Protein AF-A0AAV8WWW3-F1 (afdb_monomer_lite)

Radius of gyration: 12.89 Å; chains: 1; bounding box: 30×25×32 Å

Foldseek 3Di:
DAQVQDDPVNQVVCVDPPRVDKDKDWHDLPDPPDDCVLSDLPQPDDAQDWDWDDDPFWIWIWGHHDSPDIIIIIGTDDD

Sequence (79 aa):
MDNWFTSIPFAEKLLTAPYKLTVVGTLRKNKKEIPTEVAEINKDRKLYTSMFAYSEKLTLVSYKLKSTKHFFYCLPCMR

pLDDT: mean 80.45, std 7.64, range [51.41, 89.44]

Organism: NCBI:txid1586634

Structure (mmCIF, N/CA/C/O backbone):
data_AF-A0AAV8WWW3-F1
#
_entry.id   AF-A0AAV8WWW3-F1
#
loop_
_atom_site.group_PDB
_atom_site.id
_atom_site.type_symbol
_atom_site.label_atom_id
_atom_site.label_alt_id
_atom_site.label_comp_id
_atom_site.label_asym_id
_atom_site.label_entity_id
_atom_site.label_seq_id
_atom_site.pdbx_PDB_ins_code
_atom_site.Cartn_x
_atom_site.Cartn_y
_atom_site.Cartn_z
_atom_site.occupancy
_atom_site.B_iso_or_equiv
_atom_site.auth_seq_id
_atom_site.auth_comp_id
_atom_site.auth_asym_id
_atom_site.auth_atom_id
_atom_site.pdbx_PDB_model_num
ATOM 1 N N . MET A 1 1 ? -1.112 11.072 -2.640 1.00 61.66 1 MET A N 1
ATOM 2 C CA . MET A 1 1 ? -0.530 11.048 -1.282 1.00 61.66 1 MET A CA 1
ATOM 3 C C . MET A 1 1 ? 0.910 10.585 -1.411 1.00 61.66 1 MET A C 1
ATOM 5 O O . MET A 1 1 ? 1.136 9.583 -2.082 1.00 61.66 1 MET A O 1
ATOM 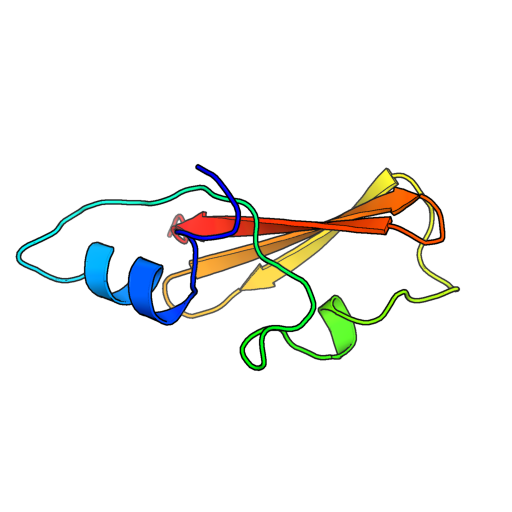9 N N . ASP A 1 2 ? 1.867 11.345 -0.882 1.00 71.50 2 ASP A N 1
ATOM 10 C CA . ASP A 1 2 ? 3.287 10.997 -1.003 1.00 71.50 2 ASP A CA 1
ATOM 11 C C . ASP A 1 2 ? 3.634 9.785 -0.122 1.00 71.50 2 ASP A C 1
ATOM 13 O O . ASP A 1 2 ? 2.970 9.529 0.886 1.00 71.50 2 ASP A O 1
ATOM 17 N N . ASN A 1 3 ? 4.699 9.064 -0.474 1.00 75.25 3 ASN A N 1
ATOM 18 C CA . ASN A 1 3 ? 5.147 7.851 0.220 1.00 75.25 3 ASN A CA 1
ATOM 19 C C . ASN A 1 3 ? 5.508 8.074 1.700 1.00 75.25 3 ASN A C 1
ATOM 21 O O . ASN A 1 3 ? 5.638 7.112 2.461 1.00 75.25 3 ASN A O 1
ATOM 25 N N . TRP A 1 4 ? 5.665 9.340 2.091 1.00 77.00 4 TRP A N 1
ATOM 26 C CA . TRP A 1 4 ? 5.909 9.781 3.457 1.00 77.00 4 TRP A CA 1
ATOM 27 C C . TRP A 1 4 ? 4.718 9.521 4.389 1.00 77.00 4 TRP A C 1
ATOM 29 O O . TRP A 1 4 ? 4.907 9.124 5.535 1.00 77.00 4 TRP A O 1
ATOM 39 N N . PHE A 1 5 ? 3.488 9.690 3.894 1.00 73.94 5 PHE 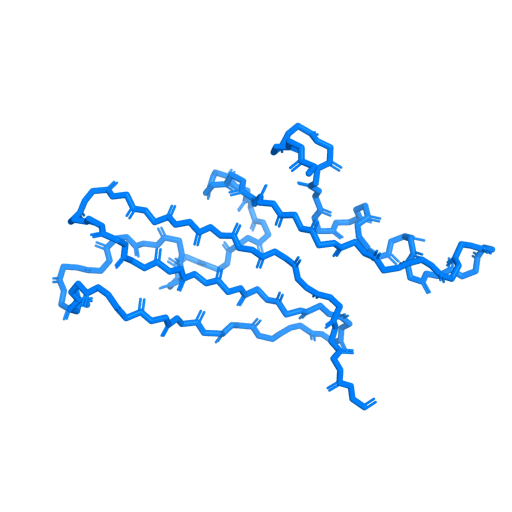A N 1
ATOM 40 C CA . PHE A 1 5 ? 2.268 9.629 4.714 1.00 73.94 5 PHE A CA 1
ATOM 41 C C . PHE A 1 5 ? 1.577 8.265 4.691 1.00 73.94 5 PHE A C 1
ATOM 43 O O . PHE A 1 5 ? 0.629 8.024 5.428 1.00 73.94 5 PHE A O 1
ATOM 50 N N . THR A 1 6 ? 2.032 7.355 3.837 1.00 80.75 6 THR A N 1
ATOM 51 C CA . THR A 1 6 ? 1.342 6.092 3.569 1.00 80.75 6 THR A CA 1
ATOM 52 C C . THR A 1 6 ? 2.110 4.941 4.202 1.00 80.75 6 THR A C 1
ATOM 54 O O . THR A 1 6 ? 3.163 4.566 3.686 1.00 80.75 6 THR A O 1
ATOM 57 N N . SER A 1 7 ? 1.614 4.360 5.298 1.00 83.25 7 SER A N 1
ATOM 58 C CA . SER A 1 7 ? 2.089 3.106 5.921 1.00 83.25 7 SER A CA 1
ATOM 59 C C . SER A 1 7 ? 0.934 2.130 6.142 1.00 83.25 7 SER A C 1
ATOM 61 O O . SER A 1 7 ? -0.213 2.560 6.233 1.00 83.25 7 SER A O 1
ATOM 63 N N . ILE A 1 8 ? 1.224 0.827 6.209 1.00 83.44 8 ILE A N 1
ATOM 64 C CA . ILE A 1 8 ? 0.197 -0.203 6.427 1.00 83.44 8 ILE A CA 1
ATOM 65 C C . ILE A 1 8 ? -0.498 -0.011 7.789 1.00 83.44 8 ILE A C 1
ATOM 67 O O . ILE A 1 8 ? -1.720 0.114 7.782 1.00 83.44 8 ILE A O 1
ATOM 71 N N . PRO A 1 9 ? 0.198 0.189 8.930 1.00 86.38 9 PRO A N 1
ATOM 72 C CA . PRO A 1 9 ? -0.466 0.406 10.218 1.00 86.38 9 PRO A CA 1
ATOM 73 C C . PRO A 1 9 ? -1.262 1.715 10.267 1.00 86.38 9 PRO A C 1
ATOM 75 O O . PRO A 1 9 ? -2.241 1.820 11.001 1.00 86.38 9 PRO A O 1
ATOM 78 N N . PHE A 1 10 ? -0.865 2.733 9.496 1.00 87.38 10 PHE A N 1
ATOM 79 C CA . PHE A 1 10 ? -1.653 3.959 9.371 1.00 87.38 10 PHE A CA 1
ATOM 80 C C . PHE A 1 10 ? -2.939 3.717 8.578 1.00 87.38 10 PHE A C 1
ATOM 82 O O . PHE A 1 10 ? -4.006 4.153 9.002 1.00 87.38 10 PHE A O 1
ATOM 89 N N . ALA A 1 11 ? -2.853 2.984 7.466 1.00 86.69 11 ALA A N 1
ATOM 90 C CA . ALA A 1 11 ? -4.018 2.618 6.672 1.00 86.69 11 ALA A CA 1
ATOM 91 C C . ALA A 1 11 ? -5.005 1.753 7.476 1.00 86.69 11 ALA A C 1
ATOM 93 O O . ALA A 1 11 ? -6.204 1.994 7.413 1.00 86.69 11 ALA A O 1
ATOM 94 N N . GLU A 1 12 ? -4.521 0.816 8.296 1.00 86.56 12 GLU A N 1
ATOM 95 C CA . GLU A 1 12 ? -5.380 0.016 9.181 1.00 86.56 12 GLU A CA 1
ATOM 96 C C . GLU A 1 12 ? -6.089 0.863 10.240 1.00 86.56 12 GLU A C 1
ATOM 98 O O . GLU A 1 12 ? -7.293 0.706 10.441 1.00 86.56 12 GLU A O 1
ATOM 103 N N . LYS A 1 13 ? -5.374 1.802 10.876 1.00 88.25 13 LYS A N 1
ATOM 104 C CA . LYS A 1 13 ? -5.964 2.728 11.857 1.00 88.25 13 LYS A CA 1
ATOM 105 C C . LYS A 1 13 ? -7.043 3.616 11.250 1.00 88.25 13 LYS A C 1
ATOM 107 O O . LYS A 1 13 ? -8.023 3.925 11.921 1.00 88.25 13 LYS A O 1
ATOM 112 N N . LEU A 1 14 ? -6.867 4.024 9.996 1.00 87.81 14 LEU A N 1
ATOM 113 C CA . LEU A 1 14 ? -7.847 4.839 9.283 1.00 87.81 14 LEU A CA 1
ATOM 114 C C . LEU A 1 14 ? -9.101 4.075 8.870 1.00 87.81 14 LEU A C 1
ATOM 116 O O . LEU A 1 14 ? -10.113 4.719 8.620 1.00 87.81 14 LEU A O 1
ATOM 120 N N . LEU A 1 15 ? -9.043 2.744 8.803 1.00 86.62 15 LEU A N 1
ATOM 121 C CA . LEU A 1 15 ? -10.208 1.897 8.544 1.00 86.62 15 LEU A CA 1
ATOM 122 C C . LEU A 1 15 ? -11.019 1.615 9.820 1.00 86.62 15 LEU A C 1
ATOM 124 O O . LEU A 1 15 ? -12.181 1.215 9.736 1.00 86.62 15 LEU A O 1
ATOM 128 N N . THR A 1 16 ? -10.419 1.786 11.000 1.00 84.88 16 THR A N 1
ATOM 129 C CA . THR A 1 16 ? -11.066 1.566 12.300 1.00 84.88 16 THR A CA 1
ATOM 130 C C . THR A 1 16 ? -11.688 2.837 12.875 1.00 84.88 16 THR A C 1
ATOM 132 O O . THR A 1 16 ? -11.121 3.922 12.779 1.00 84.88 16 THR A O 1
ATOM 135 N N . ALA A 1 17 ? -12.829 2.689 13.560 1.00 81.56 17 ALA A N 1
ATOM 136 C CA . ALA A 1 17 ? -13.508 3.797 14.233 1.00 81.56 17 ALA A CA 1
ATOM 137 C C . ALA A 1 17 ? -12.545 4.591 15.147 1.00 81.56 17 ALA A C 1
ATOM 139 O O . ALA A 1 17 ? -11.737 3.979 15.849 1.00 81.56 17 ALA A O 1
ATOM 140 N N . PRO A 1 18 ? -12.620 5.937 15.160 1.00 83.50 18 PRO A N 1
ATOM 141 C CA . PRO A 1 18 ? -13.675 6.794 14.593 1.00 83.50 18 PRO A CA 1
ATOM 142 C C . PRO A 1 18 ? -13.497 7.140 13.105 1.00 83.50 18 PRO A C 1
ATOM 144 O O . PRO A 1 18 ? -14.410 7.679 12.481 1.00 83.50 18 PRO A O 1
ATOM 147 N N . TYR A 1 19 ? -12.341 6.830 12.527 1.00 80.69 19 TYR A N 1
ATOM 148 C CA . TYR A 1 19 ? -12.010 7.163 11.152 1.00 80.69 19 TYR A CA 1
ATOM 149 C C . TYR A 1 19 ? -12.543 6.025 10.271 1.00 80.69 19 TYR A C 1
ATOM 151 O O . TYR A 1 19 ? -12.114 4.889 10.371 1.00 80.69 19 TYR A O 1
ATOM 159 N N . LYS A 1 20 ? -13.577 6.270 9.469 1.00 83.81 20 LYS A N 1
ATOM 160 C CA . LYS A 1 20 ? -14.066 5.307 8.464 1.00 83.81 20 LYS A CA 1
ATOM 161 C C . LYS A 1 20 ? -13.519 5.715 7.100 1.00 83.81 20 LYS A C 1
ATOM 163 O O . LYS A 1 20 ? -14.279 6.004 6.181 1.00 83.81 20 LYS A O 1
ATOM 168 N N . LEU A 1 21 ? -12.199 5.866 7.016 1.00 86.81 21 LEU A N 1
ATOM 169 C CA . LEU A 1 21 ? -11.515 6.444 5.867 1.00 86.81 21 LEU A CA 1
ATOM 170 C C . LEU A 1 21 ? -10.667 5.393 5.161 1.00 86.81 21 LEU A C 1
ATOM 172 O O . LEU A 1 21 ? -9.911 4.642 5.767 1.00 86.81 21 LEU A O 1
ATOM 176 N N . THR A 1 22 ? -10.747 5.386 3.838 1.00 85.94 22 THR A N 1
ATOM 177 C CA . THR A 1 22 ? -9.883 4.563 2.999 1.00 85.94 22 THR A CA 1
ATOM 178 C C . THR A 1 22 ? -8.758 5.411 2.432 1.00 85.94 22 THR A C 1
ATOM 180 O O . THR A 1 22 ? -9.003 6.506 1.924 1.00 85.94 22 THR A O 1
ATOM 183 N N . VAL A 1 23 ? -7.532 4.895 2.456 1.00 85.25 23 VAL A N 1
ATOM 184 C CA . VAL A 1 23 ? -6.382 5.559 1.837 1.00 85.25 23 VAL A CA 1
ATOM 185 C C . VAL A 1 23 ? -5.893 4.751 0.656 1.00 85.25 23 VAL A C 1
ATOM 187 O O . VAL A 1 23 ? -5.730 3.537 0.738 1.00 85.25 23 VAL A O 1
ATOM 190 N N . VAL A 1 24 ? -5.613 5.470 -0.427 1.00 86.69 24 VAL A N 1
ATOM 191 C CA . VAL A 1 24 ? -4.885 4.952 -1.577 1.00 86.69 24 VAL A CA 1
ATOM 192 C C . VAL A 1 24 ? -3.589 5.729 -1.703 1.00 86.69 24 VAL A C 1
ATOM 194 O O . VAL A 1 24 ? -3.582 6.963 -1.741 1.00 86.69 24 VAL A O 1
ATOM 197 N N . GLY A 1 25 ? -2.471 5.016 -1.746 1.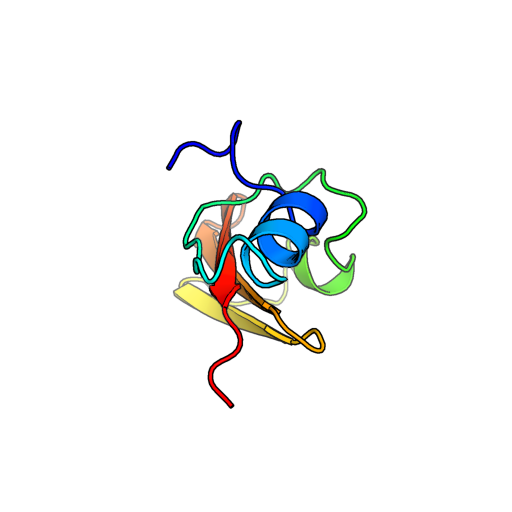00 87.00 25 GLY A N 1
ATOM 198 C CA . GLY A 1 25 ? -1.174 5.671 -1.768 1.00 87.00 25 GLY A CA 1
ATOM 199 C C . GLY A 1 25 ? -0.015 4.745 -2.083 1.00 87.00 25 GLY A C 1
ATOM 200 O O . GLY A 1 25 ? -0.143 3.521 -2.060 1.00 87.00 25 GLY A O 1
ATOM 201 N N . THR A 1 26 ? 1.122 5.354 -2.406 1.00 87.56 26 THR A N 1
ATOM 202 C CA . THR A 1 26 ? 2.316 4.630 -2.839 1.00 87.56 26 THR A CA 1
ATOM 203 C C . THR A 1 26 ? 3.214 4.263 -1.665 1.00 87.56 26 THR A C 1
ATOM 205 O O . THR A 1 26 ? 3.643 5.143 -0.930 1.00 87.56 26 THR A O 1
ATOM 208 N N . LEU A 1 27 ? 3.589 2.996 -1.520 1.00 84.62 27 LEU A N 1
ATOM 209 C CA . LEU A 1 27 ? 4.486 2.535 -0.458 1.00 84.62 27 LEU A CA 1
ATOM 210 C C . LEU A 1 27 ? 5.953 2.512 -0.914 1.00 84.62 27 LEU A C 1
ATOM 212 O O . LEU A 1 27 ? 6.273 2.219 -2.067 1.00 84.62 27 LEU A O 1
ATOM 216 N N . ARG A 1 28 ? 6.875 2.779 0.021 1.00 82.06 28 ARG A N 1
ATOM 217 C CA . ARG A 1 28 ? 8.303 2.495 -0.189 1.00 82.06 28 ARG A CA 1
ATOM 218 C C . ARG A 1 28 ? 8.563 1.000 -0.026 1.00 82.06 28 ARG A C 1
ATOM 220 O O . ARG A 1 28 ? 8.107 0.407 0.945 1.00 82.06 28 ARG A O 1
ATOM 227 N N . LYS A 1 29 ? 9.399 0.445 -0.907 1.00 77.12 29 LYS A N 1
ATOM 228 C CA . LYS A 1 29 ? 9.806 -0.972 -0.892 1.00 77.12 29 LYS A CA 1
ATOM 229 C C . LYS A 1 29 ? 10.487 -1.427 0.409 1.00 77.12 29 LYS A C 1
ATOM 231 O O . LYS A 1 29 ? 10.399 -2.587 0.763 1.00 77.12 29 LYS A O 1
ATOM 236 N N . ASN A 1 30 ? 11.155 -0.518 1.127 1.00 79.19 30 ASN A N 1
ATOM 237 C CA . ASN A 1 30 ? 11.945 -0.848 2.324 1.00 79.19 30 ASN A CA 1
ATOM 238 C C . ASN A 1 30 ? 11.084 -1.061 3.590 1.00 79.19 30 ASN A C 1
ATOM 240 O O . ASN A 1 30 ? 11.604 -0.997 4.703 1.00 79.19 30 ASN A O 1
ATOM 244 N N . LYS A 1 31 ? 9.764 -1.227 3.457 1.00 79.62 31 LYS A N 1
ATOM 245 C CA . LYS A 1 31 ? 8.876 -1.444 4.602 1.00 79.62 31 LYS A CA 1
ATOM 246 C C . LYS A 1 31 ? 8.840 -2.921 4.959 1.00 79.62 31 LYS A C 1
ATOM 248 O O . LYS A 1 31 ? 8.554 -3.743 4.102 1.00 79.62 31 LYS A O 1
ATOM 253 N N . LYS A 1 32 ? 9.073 -3.227 6.240 1.00 78.31 32 LYS A N 1
ATOM 254 C CA . LYS A 1 32 ? 9.071 -4.597 6.788 1.00 78.31 32 LYS A CA 1
ATOM 255 C C . LYS A 1 32 ? 7.737 -5.330 6.615 1.00 78.31 32 LYS A C 1
ATOM 257 O O . LYS A 1 32 ? 7.698 -6.546 6.661 1.00 78.31 32 LYS A O 1
ATOM 262 N N . GLU A 1 33 ? 6.660 -4.572 6.443 1.00 79.50 33 GLU A N 1
ATOM 263 C CA . GLU A 1 33 ? 5.297 -5.070 6.248 1.00 79.50 33 GLU A CA 1
ATOM 264 C C . GLU A 1 33 ? 5.066 -5.637 4.835 1.00 79.50 33 GLU A C 1
ATOM 266 O O . GLU A 1 33 ? 4.046 -6.274 4.587 1.00 79.50 33 GLU A O 1
ATOM 271 N N . ILE A 1 34 ? 5.974 -5.371 3.888 1.00 82.00 34 ILE A N 1
ATOM 272 C CA . ILE A 1 34 ? 5.871 -5.880 2.521 1.00 82.00 34 ILE A CA 1
ATOM 273 C C . ILE A 1 34 ? 6.521 -7.269 2.480 1.00 82.00 34 ILE A C 1
ATOM 275 O O . ILE A 1 34 ? 7.703 -7.374 2.816 1.00 82.00 34 ILE A O 1
ATOM 279 N N . PRO A 1 35 ? 5.798 -8.313 2.032 1.00 81.25 35 PRO A N 1
ATOM 280 C CA . PRO A 1 35 ? 6.368 -9.643 1.874 1.00 81.25 35 PRO A CA 1
ATOM 281 C C . PRO A 1 35 ? 7.549 -9.612 0.906 1.00 81.25 35 PRO A C 1
ATOM 283 O O . PRO A 1 35 ? 7.495 -8.942 -0.134 1.00 81.25 35 PRO A O 1
ATOM 286 N N . THR A 1 36 ? 8.613 -10.340 1.236 1.00 77.81 36 THR A N 1
ATOM 287 C CA . THR A 1 36 ? 9.838 -10.378 0.432 1.00 77.81 36 THR A CA 1
ATOM 288 C C . THR A 1 36 ? 9.543 -10.844 -0.993 1.00 77.81 36 THR A C 1
ATOM 290 O O . THR A 1 36 ? 10.075 -10.261 -1.931 1.00 77.81 36 THR A O 1
ATOM 293 N N . GLU A 1 37 ? 8.583 -11.758 -1.184 1.00 77.94 37 GLU A N 1
ATOM 294 C CA . GLU A 1 37 ? 8.182 -12.258 -2.506 1.00 77.94 37 GLU A CA 1
ATOM 295 C C . GLU A 1 37 ? 7.635 -11.148 -3.421 1.00 77.94 37 GLU A C 1
ATOM 297 O O . GLU A 1 37 ? 7.740 -11.218 -4.648 1.00 77.94 37 GLU A O 1
ATOM 302 N N . VAL A 1 38 ? 7.042 -10.108 -2.825 1.00 77.12 38 VAL A N 1
ATOM 303 C CA . VAL A 1 38 ? 6.447 -8.961 -3.526 1.00 77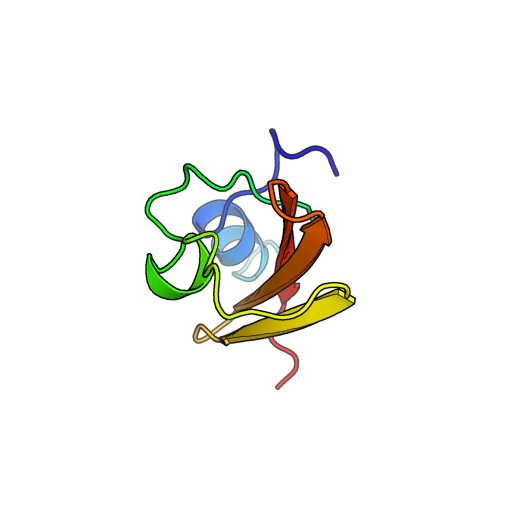.12 38 VAL A CA 1
ATOM 304 C C . VAL A 1 38 ? 7.443 -7.799 -3.629 1.00 77.12 38 VAL A C 1
ATOM 306 O O . VAL A 1 38 ? 7.388 -7.018 -4.588 1.00 77.12 38 VAL A O 1
ATOM 309 N N . ALA A 1 39 ? 8.333 -7.670 -2.637 1.00 74.56 39 ALA A N 1
ATOM 310 C CA . ALA A 1 39 ? 9.387 -6.660 -2.565 1.00 74.56 39 ALA A CA 1
ATOM 311 C C . ALA A 1 39 ? 10.555 -6.955 -3.516 1.00 74.56 39 ALA A C 1
ATOM 313 O O . ALA A 1 39 ? 11.183 -6.023 -4.035 1.00 74.56 39 ALA A O 1
ATOM 314 N N . GLU A 1 40 ? 10.855 -8.234 -3.734 1.00 71.31 40 GLU A N 1
ATOM 315 C CA . GLU A 1 40 ? 11.942 -8.664 -4.591 1.00 71.31 40 GLU A CA 1
ATOM 316 C C . GLU A 1 40 ? 11.670 -8.307 -6.047 1.00 71.31 40 GLU A C 1
ATOM 318 O O . GLU A 1 40 ? 10.604 -8.532 -6.629 1.00 71.31 40 GLU A O 1
ATOM 323 N N . ILE A 1 41 ? 12.703 -7.743 -6.664 1.00 64.94 41 ILE A N 1
ATOM 324 C CA . ILE A 1 41 ? 12.744 -7.503 -8.097 1.00 64.94 41 ILE A CA 1
ATOM 325 C C . ILE A 1 41 ? 13.008 -8.860 -8.742 1.00 64.94 41 ILE A C 1
ATOM 327 O O . ILE A 1 41 ? 14.137 -9.190 -9.101 1.00 64.94 41 ILE A O 1
ATOM 331 N N . ASN A 1 42 ? 11.957 -9.672 -8.842 1.00 67.25 42 ASN A N 1
ATOM 332 C CA . ASN A 1 42 ? 12.049 -10.982 -9.461 1.00 67.25 42 ASN A CA 1
ATOM 333 C C . ASN A 1 42 ? 12.520 -10.798 -10.909 1.00 67.25 42 ASN A C 1
ATOM 335 O O . ASN A 1 42 ? 11.860 -10.102 -11.701 1.00 67.25 42 ASN A O 1
ATOM 339 N N . LYS A 1 43 ? 13.686 -11.364 -11.246 1.00 64.38 43 LYS A N 1
ATOM 340 C CA . LYS A 1 43 ? 14.258 -11.288 -12.602 1.00 64.38 43 LYS A CA 1
ATOM 341 C C . LYS A 1 43 ? 13.327 -11.962 -13.608 1.00 64.38 43 LYS A C 1
ATOM 343 O O . LYS A 1 43 ? 13.145 -11.435 -14.700 1.00 64.38 43 LYS A O 1
ATOM 348 N N . ASP A 1 44 ? 12.643 -13.015 -13.176 1.00 72.94 44 ASP A N 1
ATOM 349 C CA . ASP A 1 44 ? 11.705 -13.810 -13.973 1.00 72.94 44 ASP A CA 1
ATOM 350 C C . ASP A 1 44 ? 10.373 -13.095 -14.252 1.00 72.94 44 ASP A C 1
ATOM 352 O O . ASP A 1 44 ? 9.617 -13.466 -15.151 1.00 72.94 44 ASP A O 1
ATOM 356 N N . ARG A 1 45 ? 10.068 -12.016 -13.518 1.00 75.44 45 ARG A N 1
ATOM 357 C CA . ARG A 1 45 ? 8.826 -11.265 -13.710 1.00 75.44 45 ARG A CA 1
ATOM 358 C C . ARG A 1 45 ? 8.914 -10.365 -14.946 1.00 75.44 45 ARG A C 1
ATOM 360 O O . ARG A 1 45 ? 9.737 -9.447 -14.994 1.00 75.44 45 ARG A O 1
ATOM 367 N N . LYS A 1 46 ? 8.010 -10.565 -15.911 1.00 81.19 46 LYS A N 1
ATOM 368 C CA . LYS A 1 46 ? 7.908 -9.740 -17.131 1.00 81.19 46 LYS A CA 1
ATOM 369 C C . LYS A 1 46 ? 7.591 -8.273 -16.808 1.00 81.19 46 LYS A C 1
ATOM 371 O O . LYS A 1 46 ? 6.921 -7.970 -15.816 1.00 81.19 46 LYS A O 1
ATOM 376 N N . LEU A 1 47 ? 8.077 -7.358 -17.648 1.00 84.50 47 LEU A N 1
ATOM 377 C CA . LEU A 1 47 ? 7.720 -5.936 -17.578 1.00 84.50 47 LEU A CA 1
ATOM 378 C C . LEU A 1 47 ? 6.205 -5.749 -17.758 1.00 84.50 47 LEU A C 1
ATOM 380 O O . LEU A 1 47 ? 5.555 -6.563 -18.408 1.00 84.50 47 LEU A O 1
ATOM 384 N N . TYR A 1 48 ? 5.664 -4.680 -17.176 1.00 85.88 48 TYR A N 1
ATOM 385 C CA . TYR A 1 48 ? 4.247 -4.294 -17.218 1.00 85.88 48 TYR A CA 1
ATOM 386 C C . TYR A 1 48 ? 3.277 -5.283 -16.562 1.00 85.88 48 TYR A C 1
ATOM 388 O O . TYR A 1 48 ? 2.070 -5.207 -16.761 1.00 85.88 48 TYR A O 1
ATOM 396 N N . THR A 1 49 ? 3.781 -6.195 -15.734 1.00 87.00 49 THR A N 1
ATOM 397 C CA . THR A 1 49 ? 2.936 -7.087 -14.933 1.00 87.00 49 THR A CA 1
ATOM 398 C C . THR A 1 49 ? 2.588 -6.445 -13.594 1.00 87.00 49 THR A C 1
ATOM 400 O O . THR A 1 49 ? 3.379 -5.673 -13.039 1.00 87.00 49 THR A O 1
ATOM 403 N N . SER A 1 50 ? 1.441 -6.808 -13.027 1.00 87.62 50 SER A N 1
ATOM 404 C CA . SER A 1 50 ? 1.010 -6.482 -11.662 1.00 87.62 50 SER A CA 1
ATOM 405 C C . SER A 1 50 ? 0.950 -7.749 -10.802 1.00 87.62 50 SER A C 1
ATOM 407 O O . SER A 1 50 ? 0.727 -8.845 -11.304 1.00 87.62 50 SER A O 1
ATOM 409 N N . MET A 1 51 ? 1.197 -7.603 -9.503 1.00 86.81 51 MET A N 1
ATOM 410 C CA . MET A 1 51 ? 1.069 -8.660 -8.504 1.00 86.81 51 MET A CA 1
ATOM 411 C C . MET A 1 51 ? 0.253 -8.110 -7.346 1.00 86.81 51 MET A C 1
ATOM 413 O O . MET A 1 51 ? 0.475 -6.972 -6.926 1.00 86.81 51 MET A O 1
ATOM 417 N N . PHE A 1 52 ? -0.672 -8.921 -6.855 1.00 87.38 52 PHE A N 1
ATOM 418 C CA . PHE A 1 52 ? -1.595 -8.556 -5.795 1.00 87.38 52 PHE A CA 1
ATOM 419 C C . PHE A 1 52 ? -1.278 -9.404 -4.572 1.00 87.38 52 PHE A C 1
ATOM 421 O O . PHE A 1 52 ? -1.145 -10.621 -4.675 1.00 87.38 52 PHE A O 1
ATOM 428 N N . ALA A 1 53 ? -1.136 -8.749 -3.430 1.00 85.81 53 ALA A N 1
ATOM 429 C CA . ALA A 1 53 ? -1.032 -9.391 -2.136 1.00 85.81 53 ALA A CA 1
ATOM 430 C C . ALA A 1 53 ? -2.161 -8.861 -1.260 1.00 85.81 53 ALA A C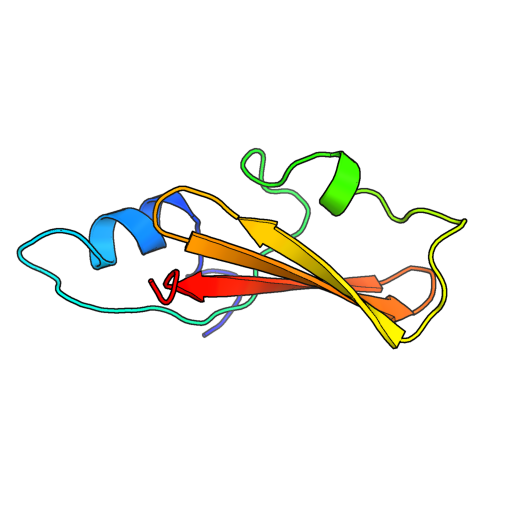 1
ATOM 432 O O . ALA A 1 53 ? -2.409 -7.656 -1.207 1.00 85.81 53 ALA A O 1
ATOM 433 N N . TYR A 1 54 ? -2.856 -9.771 -0.597 1.00 85.94 54 TYR A N 1
ATOM 434 C CA . TYR A 1 54 ? -4.024 -9.450 0.204 1.00 85.94 54 TYR A CA 1
ATOM 435 C C . TYR A 1 54 ? -3.691 -9.671 1.672 1.00 85.94 54 TYR A C 1
ATOM 437 O O . TYR A 1 54 ? -3.120 -10.692 2.045 1.00 85.94 54 TYR A O 1
ATOM 445 N N . SER A 1 55 ? -4.055 -8.693 2.487 1.00 84.12 55 SER A N 1
ATOM 446 C CA . SER A 1 55 ? -4.187 -8.818 3.931 1.00 84.12 55 SER A CA 1
ATOM 447 C C . SER A 1 55 ? -5.676 -8.738 4.280 1.00 84.12 55 SER A C 1
ATOM 449 O O . SER A 1 55 ? -6.506 -8.455 3.415 1.00 84.12 55 SER A O 1
ATOM 451 N N . GLU A 1 56 ? -6.039 -8.957 5.542 1.00 82.06 56 GLU A N 1
ATOM 452 C CA . GLU A 1 56 ? -7.440 -8.986 5.984 1.00 82.06 56 GLU A CA 1
ATOM 453 C C . GLU A 1 56 ? -8.235 -7.746 5.545 1.00 82.06 56 GLU A C 1
ATOM 455 O O . GLU A 1 56 ? -9.381 -7.858 5.112 1.00 82.06 56 GLU A O 1
ATOM 460 N N . LYS A 1 57 ? -7.619 -6.561 5.642 1.00 84.00 57 LYS A N 1
ATOM 461 C CA . LYS A 1 57 ? -8.279 -5.260 5.426 1.00 84.00 57 LYS A CA 1
ATOM 462 C C . LYS A 1 57 ? -7.674 -4.433 4.296 1.00 84.00 57 LYS A C 1
ATOM 464 O O . LYS A 1 57 ? -8.250 -3.422 3.897 1.00 84.00 57 LYS A O 1
ATOM 469 N N . LEU A 1 58 ? -6.518 -4.839 3.779 1.00 87.94 58 LEU A N 1
ATOM 470 C CA . LEU A 1 58 ? -5.732 -4.063 2.824 1.00 87.94 58 LEU A CA 1
ATOM 471 C C . LEU A 1 58 ? -5.288 -4.936 1.657 1.00 87.94 58 LEU A C 1
ATOM 473 O O . LEU A 1 58 ? -4.982 -6.112 1.818 1.00 87.94 58 LEU A O 1
ATOM 477 N N . THR A 1 59 ? -5.214 -4.334 0.479 1.00 89.44 59 THR A N 1
ATOM 478 C CA . THR A 1 59 ? -4.656 -4.942 -0.726 1.00 89.44 59 THR A CA 1
ATOM 479 C C . THR A 1 59 ? -3.406 -4.177 -1.132 1.00 89.44 59 THR A C 1
ATOM 481 O O . THR A 1 59 ? -3.438 -2.963 -1.334 1.00 89.44 59 THR A O 1
ATOM 484 N N . LEU A 1 60 ? -2.297 -4.891 -1.268 1.00 88.94 60 LEU A N 1
ATOM 485 C CA . LEU A 1 60 ? -1.041 -4.381 -1.784 1.00 88.94 60 LEU A CA 1
ATOM 486 C C . LEU A 1 60 ? -0.911 -4.754 -3.261 1.00 88.94 60 LEU A C 1
ATOM 488 O O . LEU A 1 60 ? -0.999 -5.923 -3.631 1.00 88.94 60 LEU A O 1
ATOM 492 N N . VAL A 1 61 ? -0.636 -3.767 -4.106 1.00 88.56 61 VAL A N 1
ATOM 493 C CA . VAL A 1 61 ? -0.390 -3.970 -5.535 1.00 88.56 61 VAL A CA 1
ATOM 494 C C . VAL A 1 61 ? 1.038 -3.578 -5.851 1.00 88.56 61 VAL A C 1
ATOM 496 O O . VAL A 1 61 ? 1.415 -2.419 -5.709 1.00 88.56 61 VAL A O 1
ATOM 499 N N . SER A 1 62 ? 1.832 -4.536 -6.311 1.00 87.94 62 SER A N 1
ATOM 500 C CA . SER A 1 62 ? 3.166 -4.296 -6.854 1.00 87.94 62 SER A CA 1
ATOM 501 C C . SER A 1 62 ? 3.075 -4.261 -8.370 1.00 87.94 62 SER A C 1
ATOM 503 O O . SER A 1 62 ? 2.645 -5.235 -8.984 1.00 87.94 62 SER A O 1
ATOM 505 N N . TYR A 1 63 ? 3.498 -3.171 -8.998 1.00 88.25 63 TYR A N 1
ATOM 506 C CA . TYR A 1 63 ? 3.514 -3.006 -10.450 1.00 88.25 63 TYR A CA 1
ATOM 507 C C . TYR A 1 63 ? 4.945 -2.837 -10.969 1.00 88.25 63 TYR A C 1
ATOM 509 O O . TYR A 1 63 ? 5.681 -1.961 -10.506 1.00 88.25 63 TYR A O 1
ATOM 517 N N . LYS A 1 64 ? 5.345 -3.672 -11.938 1.00 85.31 64 LYS A N 1
ATOM 518 C CA . LYS A 1 64 ? 6.692 -3.666 -12.528 1.00 85.31 64 LYS A CA 1
ATOM 519 C C . LYS A 1 64 ? 6.700 -2.838 -13.806 1.00 85.31 64 LYS A C 1
ATOM 521 O O . LYS A 1 64 ? 6.349 -3.345 -14.863 1.00 85.31 64 LYS A O 1
ATOM 526 N N . LEU A 1 65 ? 7.151 -1.588 -13.738 1.00 82.06 65 LEU A N 1
ATOM 527 C CA . LEU A 1 65 ? 7.275 -0.748 -14.937 1.00 82.06 65 LEU A CA 1
ATOM 528 C C . LEU A 1 65 ? 8.644 -0.904 -15.619 1.00 82.06 65 LEU A C 1
ATOM 530 O O . LEU A 1 65 ? 8.743 -0.856 -16.840 1.00 82.06 65 LEU A O 1
ATOM 534 N N . LYS A 1 66 ? 9.713 -1.071 -14.832 1.00 79.12 66 LYS A N 1
ATOM 535 C CA . LYS A 1 66 ? 11.095 -1.208 -15.319 1.00 79.12 66 LYS A CA 1
ATOM 536 C C . LYS A 1 66 ? 11.785 -2.367 -14.613 1.00 79.12 66 LYS A C 1
ATOM 538 O O . LYS A 1 66 ? 11.382 -2.751 -13.520 1.00 79.12 66 LYS A O 1
ATOM 543 N N . SER A 1 67 ? 12.875 -2.868 -15.197 1.00 71.31 67 SER A N 1
ATOM 544 C CA . SER A 1 67 ? 13.651 -3.972 -14.612 1.00 71.31 67 SER A CA 1
ATOM 545 C C . SER A 1 67 ? 14.149 -3.662 -13.193 1.00 71.31 67 SER A C 1
ATOM 547 O O . SER A 1 67 ? 14.276 -4.562 -12.382 1.00 71.31 67 SER A O 1
ATOM 549 N N . THR A 1 68 ? 14.357 -2.384 -12.860 1.00 68.75 68 THR A N 1
ATOM 550 C CA . THR A 1 68 ? 14.914 -1.942 -11.571 1.00 68.75 68 THR A CA 1
ATOM 551 C C . THR A 1 68 ? 13.924 -1.202 -10.669 1.00 68.75 68 THR A C 1
ATOM 553 O O . THR A 1 68 ? 14.272 -0.850 -9.541 1.00 68.75 68 THR A O 1
ATOM 556 N N . LYS A 1 69 ? 12.704 -0.912 -11.148 1.00 69.88 69 LYS A N 1
ATOM 557 C CA . LYS A 1 69 ? 11.728 -0.082 -10.426 1.00 69.88 69 LYS A CA 1
ATOM 558 C C . LYS A 1 69 ? 10.351 -0.727 -10.422 1.00 69.88 69 LYS A C 1
ATOM 560 O O . LYS A 1 69 ? 9.770 -0.988 -11.476 1.00 69.88 69 LYS A O 1
ATOM 565 N N . HIS A 1 70 ? 9.828 -0.885 -9.214 1.00 75.69 70 HIS A N 1
ATOM 566 C CA . HIS A 1 70 ? 8.471 -1.329 -8.947 1.00 75.69 70 HIS A CA 1
ATOM 567 C C . HIS A 1 70 ? 7.748 -0.273 -8.117 1.00 75.69 70 HIS A C 1
ATOM 569 O O . HIS A 1 70 ? 8.353 0.362 -7.249 1.00 75.69 70 HIS A O 1
ATOM 575 N N . PHE A 1 71 ? 6.464 -0.095 -8.399 1.00 81.00 71 PHE A N 1
ATOM 576 C CA . PHE A 1 71 ? 5.578 0.773 -7.638 1.00 81.00 71 PHE A CA 1
ATOM 577 C C . PHE A 1 71 ? 4.686 -0.086 -6.758 1.00 81.00 71 PHE A C 1
ATOM 579 O O . PHE A 1 71 ? 4.118 -1.067 -7.232 1.00 81.00 71 PHE A O 1
ATOM 586 N N . PHE A 1 72 ? 4.577 0.287 -5.489 1.00 83.19 72 PHE A N 1
ATOM 587 C CA . PHE A 1 72 ? 3.711 -0.382 -4.531 1.00 83.19 72 PHE A CA 1
ATOM 588 C C . PHE A 1 72 ? 2.536 0.528 -4.234 1.00 83.19 72 PHE A C 1
ATOM 590 O O . PHE A 1 72 ? 2.753 1.687 -3.891 1.00 83.19 72 PHE A O 1
ATOM 597 N N . TYR A 1 73 ? 1.322 0.009 -4.326 1.00 83.38 73 TYR A N 1
ATOM 598 C CA . TYR A 1 73 ? 0.099 0.718 -3.981 1.00 83.38 73 TYR A CA 1
ATOM 599 C C . TYR A 1 73 ? -0.591 -0.011 -2.840 1.00 83.38 73 TYR A C 1
ATOM 601 O O . TYR A 1 73 ? -0.757 -1.224 -2.905 1.00 83.38 73 TYR A O 1
ATOM 609 N N . CYS A 1 74 ? -0.984 0.724 -1.807 1.00 82.06 74 CYS A N 1
ATOM 610 C CA . CYS A 1 74 ? -1.872 0.222 -0.766 1.00 82.06 74 CYS A CA 1
ATOM 611 C C . CYS A 1 74 ? -3.294 0.668 -1.094 1.00 82.06 74 CYS A C 1
ATOM 613 O O . CYS A 1 74 ? -3.512 1.854 -1.350 1.00 82.06 74 CYS A O 1
ATOM 615 N N . LEU A 1 75 ? -4.228 -0.273 -1.104 1.00 81.50 75 LEU A N 1
ATOM 616 C CA . LEU A 1 75 ? -5.648 -0.067 -1.357 1.00 81.50 75 LEU A CA 1
ATOM 617 C C . LEU A 1 75 ? -6.452 -0.662 -0.191 1.00 81.50 75 LEU A C 1
ATOM 619 O O . LEU A 1 75 ? -6.019 -1.655 0.400 1.00 81.50 75 LEU A O 1
ATOM 623 N N . PRO A 1 76 ? -7.631 -0.113 0.135 1.00 79.00 76 PRO A N 1
ATOM 624 C CA . PRO A 1 76 ? -8.581 -0.805 1.000 1.00 79.00 76 PRO A CA 1
ATOM 625 C C . PRO A 1 76 ? -9.021 -2.124 0.344 1.00 79.00 76 PRO A C 1
ATOM 627 O O . PRO A 1 76 ? -9.214 -2.185 -0.872 1.00 79.00 76 PRO A O 1
ATOM 630 N N . CYS A 1 77 ? -9.171 -3.186 1.136 1.00 73.69 77 CYS A N 1
ATOM 631 C CA . CYS A 1 77 ? -9.729 -4.444 0.649 1.00 73.69 77 CYS A CA 1
ATOM 632 C C . CYS A 1 77 ? -11.215 -4.236 0.316 1.00 73.69 77 CYS A C 1
ATOM 6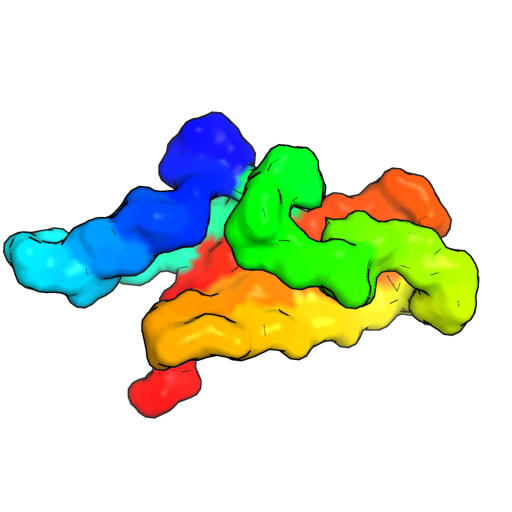34 O O . CYS A 1 77 ? -12.004 -3.911 1.202 1.00 73.69 77 CYS A O 1
ATOM 636 N N . MET A 1 78 ? -11.584 -4.378 -0.960 1.00 56.91 78 MET A N 1
ATOM 637 C CA . MET A 1 78 ? -12.987 -4.423 -1.372 1.00 56.91 78 MET A CA 1
ATOM 638 C C . MET A 1 78 ? -13.482 -5.854 -1.163 1.00 56.91 78 MET A C 1
ATOM 640 O O . MET A 1 78 ? -13.167 -6.731 -1.966 1.00 56.91 78 MET A O 1
ATOM 644 N N . ARG A 1 79 ? -14.192 -6.097 -0.063 1.00 51.41 79 ARG A N 1
ATOM 645 C CA . ARG A 1 79 ? -14.910 -7.347 0.184 1.00 51.41 79 ARG A CA 1
ATOM 646 C C . ARG A 1 79 ? -16.399 -7.065 0.277 1.00 51.41 79 ARG A C 1
ATOM 648 O O . ARG A 1 79 ? -16.740 -5.991 0.821 1.00 51.41 79 ARG A O 1
#

InterPro domains:
  IPR029526 PiggyBac transposable element-derived protein [PF13843] (1-68)

Secondary structure (DSSP, 8-state):
--TTT--HHHHHHHHSTT------EEEPTT-TTS-HHHHS--TTSPTT-EEEEE-SSEEEEEEEEETTEEEEEEEE---